Protein AF-A0A944GDK1-F1 (afdb_monomer_lite)

Structure (mmCIF, N/CA/C/O backbone):
data_AF-A0A944GDK1-F1
#
_entry.id   AF-A0A944GDK1-F1
#
loop_
_atom_site.group_PDB
_atom_site.id
_atom_site.type_symbol
_atom_site.label_atom_id
_atom_site.label_alt_id
_atom_site.label_comp_id
_atom_site.label_asym_id
_atom_site.label_entity_id
_atom_site.label_seq_id
_atom_site.pdbx_PDB_ins_code
_atom_site.Cartn_x
_atom_site.Cartn_y
_atom_site.Cartn_z
_atom_site.occupancy
_atom_site.B_iso_or_equiv
_atom_site.auth_seq_id
_atom_site.auth_comp_id
_atom_site.auth_asym_id
_atom_site.auth_atom_id
_atom_site.pdbx_PDB_model_num
ATOM 1 N N . MET A 1 1 ? -50.582 -13.700 29.062 1.00 43.47 1 MET A N 1
ATOM 2 C CA . MET A 1 1 ? -49.570 -14.211 28.112 1.00 43.47 1 MET A CA 1
ATOM 3 C C . MET A 1 1 ? -49.164 -13.047 27.219 1.00 43.47 1 MET A C 1
ATOM 5 O O . MET A 1 1 ? -50.029 -12.449 26.591 1.00 43.47 1 MET A O 1
ATOM 9 N N . LYS A 1 2 ? -47.913 -12.593 27.346 1.00 35.66 2 LYS A N 1
ATOM 10 C CA . LYS A 1 2 ? -47.409 -11.322 26.802 1.00 35.66 2 LYS A CA 1
ATOM 11 C C . LYS A 1 2 ? -47.186 -11.417 25.287 1.00 35.66 2 LYS A C 1
ATOM 13 O O . LYS A 1 2 ? -46.660 -12.407 24.799 1.00 35.66 2 LYS A O 1
ATOM 18 N N . LYS A 1 3 ? -47.607 -10.354 24.602 1.00 40.62 3 LYS A N 1
ATOM 19 C CA . LYS A 1 3 ? -47.391 -10.029 23.189 1.00 40.62 3 LYS A CA 1
ATOM 20 C C . LYS A 1 3 ? -45.893 -9.853 22.904 1.00 40.62 3 LYS A C 1
ATOM 22 O O . LYS A 1 3 ? -45.226 -9.184 23.689 1.00 40.62 3 LYS A O 1
ATOM 27 N N . LEU A 1 4 ? -45.409 -10.332 21.759 1.00 35.94 4 LEU A N 1
ATOM 28 C CA . LEU A 1 4 ? -44.228 -9.761 21.114 1.00 35.94 4 LEU A CA 1
ATOM 29 C C . LEU A 1 4 ? -44.452 -9.735 19.600 1.00 35.94 4 LEU A C 1
ATOM 31 O O . LEU A 1 4 ? -44.495 -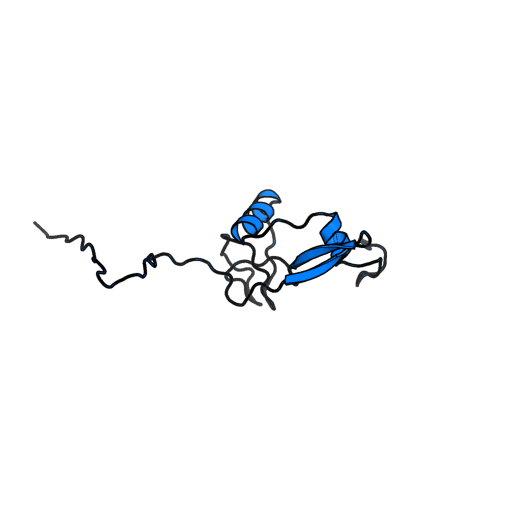10.766 18.937 1.00 35.94 4 LEU A O 1
ATOM 35 N N . LEU A 1 5 ? -44.683 -8.523 19.101 1.00 43.78 5 LEU A N 1
ATOM 36 C CA . LEU A 1 5 ? -44.748 -8.188 17.689 1.00 43.78 5 LEU A CA 1
ATOM 37 C C . LEU A 1 5 ? -43.325 -8.230 17.118 1.00 43.78 5 LEU A C 1
ATOM 39 O O . LEU A 1 5 ? -42.485 -7.446 17.553 1.00 43.78 5 LEU A O 1
ATOM 43 N N . LEU A 1 6 ? -43.063 -9.087 16.130 1.00 36.41 6 LEU A N 1
ATOM 44 C CA . LEU A 1 6 ? -41.974 -8.845 15.184 1.00 36.41 6 LEU A CA 1
ATOM 45 C C . LEU A 1 6 ? -42.549 -7.996 14.050 1.00 36.41 6 LEU A C 1
ATOM 47 O O . LEU A 1 6 ? -43.220 -8.490 13.147 1.00 36.41 6 LEU A O 1
ATOM 51 N N . SER A 1 7 ? -42.343 -6.688 14.169 1.00 39.09 7 SER A N 1
ATOM 52 C CA . SER A 1 7 ? -42.705 -5.697 13.164 1.00 39.09 7 SER A CA 1
ATOM 53 C C . SER A 1 7 ? -41.754 -5.827 11.971 1.00 39.09 7 SER A C 1
ATOM 55 O O . SER A 1 7 ? -40.609 -5.385 12.034 1.00 39.09 7 SER A O 1
ATOM 57 N N . PHE A 1 8 ? -42.217 -6.452 10.889 1.00 46.06 8 PHE A N 1
ATOM 58 C CA . PHE A 1 8 ? -41.622 -6.290 9.564 1.00 46.06 8 PHE A CA 1
ATOM 59 C C . PHE A 1 8 ? -41.966 -4.873 9.091 1.00 46.06 8 PHE A C 1
ATOM 61 O O . PHE A 1 8 ? -43.076 -4.613 8.626 1.00 46.06 8 PHE A O 1
ATOM 68 N N . ALA A 1 9 ? -41.037 -3.934 9.269 1.00 41.84 9 ALA A N 1
ATOM 69 C CA . ALA A 1 9 ? -41.152 -2.606 8.683 1.00 41.84 9 ALA A CA 1
ATOM 70 C C . ALA A 1 9 ? -40.974 -2.728 7.162 1.00 41.84 9 ALA A C 1
ATOM 72 O O . ALA A 1 9 ? -39.866 -2.788 6.635 1.00 41.84 9 ALA A O 1
ATOM 73 N N . LEU A 1 10 ? -42.108 -2.826 6.474 1.00 41.62 10 LEU A N 1
ATOM 74 C CA . LEU A 1 10 ? -42.241 -2.790 5.028 1.00 41.62 10 LEU A CA 1
ATOM 75 C C . LEU A 1 10 ? -41.996 -1.345 4.558 1.00 41.62 10 LEU A C 1
ATOM 77 O O . LEU A 1 10 ? -42.877 -0.494 4.660 1.00 41.62 10 LEU A O 1
ATOM 81 N N . CYS A 1 11 ? -40.787 -1.051 4.083 1.00 34.91 11 CYS A N 1
ATOM 82 C CA . CYS A 1 11 ? -40.462 0.243 3.486 1.00 34.91 11 CYS A CA 1
ATOM 83 C C . CYS A 1 11 ? -40.954 0.254 2.025 1.00 34.91 11 CYS A C 1
ATOM 85 O O . CYS A 1 11 ? -40.252 -0.169 1.111 1.00 34.91 11 CYS A O 1
ATOM 87 N N . LEU A 1 12 ? -42.211 0.658 1.819 1.00 50.94 12 LEU A N 1
ATOM 88 C CA . LEU A 1 12 ? -42.827 0.880 0.507 1.00 50.94 12 LEU A CA 1
ATOM 89 C C . LEU A 1 12 ? -42.671 2.355 0.102 1.00 50.94 12 LEU A C 1
ATOM 91 O O . LEU A 1 12 ? -43.538 3.166 0.413 1.00 50.94 12 LEU A O 1
ATOM 95 N N . LEU A 1 13 ? -41.595 2.695 -0.612 1.00 43.19 13 LEU A N 1
ATOM 96 C CA . LEU A 1 13 ? -41.502 3.863 -1.506 1.00 43.19 13 LEU A CA 1
ATOM 97 C C . LEU A 1 13 ? -40.459 3.570 -2.604 1.00 43.19 13 LEU A C 1
ATOM 99 O O . LEU A 1 13 ? -39.529 2.799 -2.370 1.00 43.19 13 LEU A O 1
ATOM 103 N N . PRO A 1 14 ? -40.657 4.068 -3.836 1.00 47.84 14 PRO A N 1
ATOM 104 C CA . PRO A 1 14 ? -40.153 3.406 -5.030 1.00 47.84 14 PRO A CA 1
ATOM 105 C C . PRO A 1 14 ? -38.637 3.573 -5.198 1.00 47.84 14 PRO A C 1
ATOM 107 O O . PRO A 1 14 ? -38.112 4.679 -5.187 1.00 47.84 14 PRO A O 1
ATOM 110 N N . LEU A 1 15 ? -37.984 2.436 -5.451 1.00 44.12 15 LEU A N 1
ATOM 111 C CA . LEU A 1 15 ? -36.693 2.295 -6.127 1.00 44.12 15 LEU A CA 1
ATOM 112 C C . LEU A 1 15 ? -35.423 2.782 -5.407 1.00 44.12 15 LEU A C 1
ATOM 114 O O . LEU A 1 15 ? -34.532 3.311 -6.060 1.00 44.12 15 LEU A O 1
ATOM 118 N N . VAL A 1 16 ? -35.261 2.517 -4.109 1.00 43.19 16 VAL A N 1
ATOM 119 C CA . VAL A 1 16 ? -33.905 2.416 -3.536 1.00 43.19 16 VAL A CA 1
ATOM 120 C C . VAL A 1 16 ? -33.860 1.252 -2.549 1.00 43.19 16 VAL A C 1
ATOM 122 O O . VAL A 1 16 ? -34.277 1.355 -1.399 1.00 43.19 16 VAL A O 1
ATOM 125 N N . ILE A 1 17 ? -33.385 0.105 -3.030 1.00 48.22 17 ILE A N 1
ATOM 126 C CA . ILE A 1 17 ? -32.953 -0.997 -2.174 1.00 48.22 17 ILE A CA 1
ATOM 127 C C . ILE A 1 17 ? -31.608 -0.555 -1.589 1.00 48.22 17 ILE A C 1
ATOM 129 O O . ILE A 1 17 ? -30.568 -0.852 -2.164 1.00 48.22 17 ILE A O 1
ATOM 133 N N . THR A 1 18 ? -31.608 0.184 -0.484 1.00 47.84 18 THR A N 1
ATOM 134 C CA . THR A 1 18 ? -30.401 0.291 0.343 1.00 47.84 18 THR A CA 1
ATOM 135 C C . THR A 1 18 ? -30.695 -0.425 1.644 1.00 47.84 18 THR A C 1
ATOM 137 O O . THR A 1 18 ? -31.563 -0.041 2.428 1.00 47.84 18 THR A O 1
ATOM 140 N N . SER A 1 19 ? -30.039 -1.570 1.771 1.00 51.75 19 SER A N 1
ATOM 141 C CA . SER A 1 19 ? -30.067 -2.467 2.909 1.00 51.75 19 SER A CA 1
ATOM 142 C C . SER A 1 19 ? -29.700 -1.729 4.196 1.00 51.75 19 SER A C 1
ATOM 144 O O . SER A 1 19 ? -28.922 -0.780 4.209 1.00 51.75 19 SER A O 1
ATOM 146 N N . CYS A 1 20 ? -30.236 -2.205 5.318 1.00 47.50 20 CYS A N 1
ATOM 147 C CA . CYS A 1 20 ? -29.688 -1.914 6.637 1.00 47.50 20 CYS A CA 1
ATOM 148 C C . CYS A 1 20 ? -28.355 -2.675 6.769 1.00 47.50 20 CYS A C 1
ATOM 150 O O . CYS A 1 20 ? -28.294 -3.747 7.366 1.00 47.50 20 CYS A O 1
ATOM 152 N N . GLY A 1 21 ? -27.318 -2.180 6.101 1.00 55.31 21 GLY A N 1
ATOM 153 C CA . GLY A 1 21 ? -25.946 -2.651 6.195 1.00 55.31 21 GLY A CA 1
ATOM 154 C C . GLY A 1 21 ? -25.052 -1.426 6.276 1.00 55.31 21 GLY A C 1
ATOM 155 O O . GLY A 1 21 ? -25.136 -0.547 5.427 1.00 55.31 21 GLY A O 1
ATOM 156 N N . LEU A 1 22 ? -24.238 -1.335 7.325 1.00 56.81 22 LEU A N 1
ATOM 157 C CA . LEU A 1 22 ? -23.114 -0.405 7.346 1.00 56.81 22 LEU A CA 1
ATOM 158 C C . LEU A 1 22 ? -22.119 -0.930 6.308 1.00 56.81 22 LEU A C 1
ATOM 160 O O . LEU A 1 2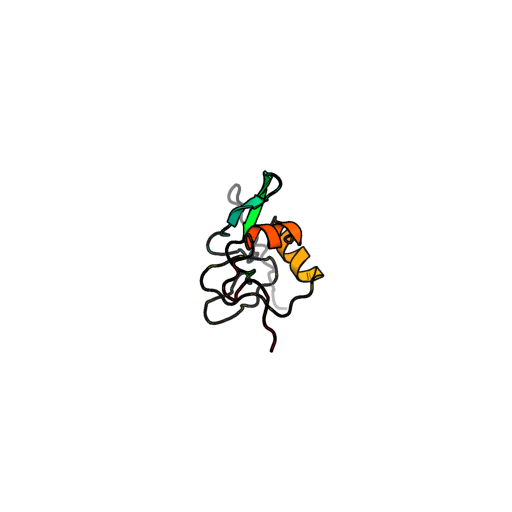2 ? -21.303 -1.791 6.628 1.00 56.81 22 LEU A O 1
ATOM 164 N N . GLU A 1 23 ? -22.256 -0.511 5.052 1.00 65.56 23 GLU A N 1
ATOM 165 C CA . GLU A 1 23 ? -21.228 -0.773 4.050 1.00 65.56 23 GLU A CA 1
ATOM 166 C C . GLU A 1 23 ? -19.962 -0.057 4.514 1.00 65.56 23 GLU A C 1
ATOM 168 O O . GLU A 1 23 ? -19.914 1.171 4.594 1.00 65.56 23 GLU A O 1
ATOM 173 N N . GLU A 1 24 ? -18.947 -0.833 4.897 1.00 71.62 24 GLU A N 1
ATOM 174 C CA . GLU A 1 24 ? -17.615 -0.284 5.091 1.00 71.62 24 GLU A CA 1
ATOM 175 C C . GLU A 1 24 ? -17.131 0.208 3.727 1.00 71.62 24 GLU A C 1
ATOM 177 O O . GLU A 1 24 ? -16.843 -0.581 2.831 1.00 71.62 24 GLU A O 1
ATOM 182 N N . VAL A 1 25 ? -17.079 1.523 3.563 1.00 80.44 25 VAL A N 1
ATOM 183 C CA . VAL A 1 25 ? -16.569 2.181 2.363 1.00 80.44 25 VAL A CA 1
ATOM 184 C C . VAL A 1 25 ? -15.244 2.857 2.686 1.00 80.44 25 VAL A C 1
ATOM 186 O O . VAL A 1 25 ? -15.007 3.288 3.815 1.00 80.44 25 VAL A O 1
ATOM 189 N N . CYS A 1 26 ? -14.370 2.982 1.690 1.00 84.06 26 CYS A N 1
ATOM 190 C CA . CYS A 1 26 ? -13.230 3.886 1.789 1.00 84.06 26 CYS A CA 1
ATOM 191 C C . CYS A 1 26 ? -13.748 5.327 1.726 1.00 84.06 26 CYS A C 1
ATOM 193 O O . CYS A 1 26 ? -13.939 5.876 0.639 1.00 84.06 26 CYS A O 1
ATOM 195 N N . GLU A 1 27 ? -14.032 5.929 2.880 1.00 69.38 27 GLU A N 1
ATOM 196 C CA . GLU A 1 27 ? -14.403 7.340 2.922 1.00 69.38 27 GLU A CA 1
ATOM 197 C C . GLU A 1 27 ? -13.205 8.203 2.521 1.00 69.38 27 GLU A C 1
ATOM 199 O O . GLU A 1 27 ? -12.119 8.070 3.084 1.00 69.38 27 GLU A O 1
ATOM 204 N N . ASN A 1 28 ? -13.435 9.146 1.602 1.00 62.53 28 ASN A N 1
ATOM 205 C CA . ASN A 1 28 ? -12.426 9.980 0.940 1.00 62.53 28 ASN A CA 1
ATOM 206 C C . ASN A 1 28 ? -11.614 9.193 -0.106 1.00 62.53 28 ASN A C 1
ATOM 208 O O . ASN A 1 28 ? -10.971 8.189 0.180 1.00 62.53 28 ASN A O 1
ATOM 212 N N . GLU A 1 29 ? -11.711 9.647 -1.356 1.00 62.12 29 GLU A N 1
ATOM 213 C CA . GLU A 1 29 ? -11.510 8.824 -2.551 1.00 62.12 29 GLU A CA 1
ATOM 214 C C . GLU A 1 29 ? -10.169 8.100 -2.642 1.00 62.12 29 GLU A C 1
ATOM 216 O O . GLU A 1 29 ? -9.111 8.632 -2.296 1.00 62.12 29 GLU A O 1
ATOM 221 N N . ALA A 1 30 ? -10.227 6.894 -3.208 1.00 67.12 30 ALA A N 1
ATOM 222 C CA . ALA A 1 30 ? -9.055 6.085 -3.430 1.00 67.12 30 ALA A CA 1
ATOM 223 C C . ALA A 1 30 ? -8.079 6.772 -4.416 1.00 67.12 30 ALA A C 1
ATOM 225 O O . ALA A 1 30 ? -8.344 6.853 -5.615 1.00 67.12 30 ALA A O 1
ATOM 226 N N . GLN A 1 31 ? -6.929 7.260 -3.940 1.00 86.38 31 GLN A N 1
ATOM 227 C CA . GLN A 1 31 ? -5.994 8.069 -4.732 1.00 86.38 31 GLN A CA 1
ATOM 228 C C . GLN A 1 31 ? -4.983 7.206 -5.494 1.00 86.38 31 GLN A C 1
ATOM 230 O O . GLN A 1 31 ? -3.949 6.825 -4.951 1.00 86.38 31 GLN A O 1
ATOM 235 N N . GLN A 1 32 ? -5.257 6.895 -6.760 1.00 93.12 32 GLN A N 1
ATOM 236 C CA . GLN A 1 32 ? -4.320 6.169 -7.626 1.00 93.12 32 GLN A CA 1
ATOM 237 C C . GLN A 1 32 ? -3.503 7.108 -8.516 1.00 93.12 32 GLN A C 1
ATOM 239 O O . GLN A 1 32 ? -3.983 8.151 -8.958 1.00 93.12 32 GLN A O 1
ATOM 244 N N . VAL A 1 33 ? -2.268 6.714 -8.821 1.00 93.81 33 VAL A N 1
ATOM 245 C CA . VAL A 1 33 ? -1.390 7.389 -9.782 1.00 93.81 33 VAL A CA 1
ATOM 246 C C . VAL A 1 33 ? -1.075 6.466 -10.953 1.00 93.81 33 VAL A C 1
ATOM 248 O O . VAL A 1 33 ? -0.985 5.248 -10.804 1.00 93.81 33 VAL A O 1
ATOM 251 N N . ARG A 1 34 ? -0.914 7.052 -12.141 1.00 95.50 34 ARG A N 1
ATOM 252 C CA . ARG A 1 34 ? -0.555 6.322 -13.360 1.00 95.50 34 ARG A CA 1
ATOM 253 C C . ARG A 1 34 ? 0.961 6.215 -13.484 1.00 95.50 34 ARG A C 1
ATOM 255 O O . ARG A 1 34 ? 1.637 7.240 -13.514 1.00 95.50 34 ARG A O 1
ATOM 262 N N . ILE A 1 35 ? 1.462 4.993 -13.635 1.00 93.69 35 ILE A N 1
ATOM 263 C CA . ILE A 1 35 ? 2.876 4.693 -13.871 1.00 93.69 35 ILE A CA 1
ATOM 264 C C . ILE A 1 35 ? 3.030 4.072 -15.257 1.00 93.69 35 ILE A C 1
ATOM 266 O O . ILE A 1 35 ? 2.214 3.246 -15.666 1.00 93.69 35 ILE A O 1
ATOM 270 N N . THR A 1 36 ? 4.092 4.459 -15.960 1.00 93.00 36 THR A N 1
ATOM 271 C CA . THR A 1 36 ? 4.539 3.807 -17.194 1.00 93.00 36 THR A CA 1
ATOM 272 C C . THR A 1 36 ? 5.867 3.117 -16.909 1.00 93.00 36 THR A C 1
ATOM 274 O O . THR A 1 36 ? 6.831 3.774 -16.518 1.00 93.00 36 THR A O 1
ATOM 277 N N . SER A 1 37 ? 5.916 1.794 -17.064 1.00 89.00 37 SER A N 1
ATOM 278 C CA . SER A 1 37 ? 7.133 1.007 -16.870 1.00 89.00 37 SER A CA 1
ATOM 279 C C . SER A 1 37 ? 8.187 1.335 -17.933 1.00 89.00 37 SER A C 1
ATOM 281 O O . SER A 1 37 ? 7.887 1.880 -18.996 1.00 89.00 37 SER A O 1
ATOM 283 N N . SER A 1 38 ? 9.431 0.915 -17.693 1.00 85.62 38 SER A N 1
ATOM 284 C CA . SER A 1 38 ? 10.519 1.009 -18.679 1.00 85.62 38 SER A CA 1
ATOM 285 C C . SER A 1 38 ? 10.246 0.234 -19.974 1.00 85.62 38 SER A C 1
ATOM 287 O O . SER A 1 38 ? 10.830 0.544 -21.008 1.00 85.62 38 SER A O 1
ATOM 289 N N . THR A 1 39 ? 9.347 -0.753 -19.932 1.00 87.44 39 THR A N 1
ATOM 290 C CA . THR A 1 39 ? 8.890 -1.526 -21.096 1.00 87.44 39 THR A CA 1
ATOM 291 C C . THR A 1 39 ? 7.717 -0.875 -21.837 1.00 87.44 39 THR A C 1
ATOM 293 O O . THR A 1 39 ? 7.276 -1.407 -22.851 1.00 87.44 39 THR A O 1
ATOM 296 N N . GLY A 1 40 ? 7.205 0.264 -21.353 1.00 88.88 40 GLY A N 1
ATOM 297 C CA . GLY A 1 40 ? 6.096 1.005 -21.959 1.00 88.88 40 GLY A CA 1
ATOM 298 C C . GLY A 1 40 ? 4.699 0.579 -21.494 1.00 88.88 40 GLY A C 1
ATOM 299 O O . GLY A 1 40 ? 3.717 1.184 -21.918 1.00 88.88 40 GLY A O 1
ATOM 300 N N . SER A 1 41 ? 4.583 -0.419 -20.614 1.00 92.31 41 SER A N 1
ATOM 301 C CA . SER A 1 41 ? 3.301 -0.818 -20.023 1.00 92.31 41 SER A CA 1
ATOM 302 C C . SER A 1 41 ? 2.802 0.249 -19.049 1.00 92.31 41 SER A C 1
ATOM 304 O O . SER A 1 41 ? 3.581 0.779 -18.260 1.00 92.31 41 SER A O 1
ATOM 306 N N . THR A 1 42 ? 1.498 0.530 -19.043 1.00 96.19 42 THR A N 1
ATOM 307 C CA . THR A 1 42 ? 0.889 1.504 -18.125 1.00 96.19 42 THR A CA 1
ATOM 308 C C . THR A 1 42 ? -0.062 0.825 -17.148 1.00 96.19 42 THR A C 1
ATOM 310 O O . THR A 1 42 ? -0.878 -0.002 -17.549 1.00 96.19 42 THR A O 1
ATOM 313 N N . PHE A 1 43 ? 0.006 1.212 -15.876 1.00 95.12 43 PHE A N 1
ATOM 314 C CA . PHE A 1 43 ? -0.877 0.723 -14.816 1.00 95.12 43 PHE A CA 1
ATOM 315 C C . PHE A 1 43 ? -1.202 1.835 -13.809 1.00 95.12 43 PHE A C 1
ATOM 317 O O . PHE A 1 43 ? -0.555 2.886 -13.783 1.00 95.12 43 PHE A O 1
ATOM 324 N N . LEU A 1 44 ? -2.244 1.612 -13.007 1.00 95.81 44 LEU A N 1
ATOM 325 C CA . LEU A 1 44 ? -2.573 2.443 -11.852 1.00 95.81 44 LEU A CA 1
ATOM 326 C C . LEU A 1 44 ? -2.030 1.765 -10.596 1.00 95.81 44 LEU A C 1
ATOM 328 O O . LEU A 1 44 ? -2.202 0.559 -10.426 1.00 95.81 44 LEU A O 1
ATOM 332 N N . ILE A 1 45 ? -1.394 2.540 -9.727 1.00 95.56 45 ILE A N 1
ATOM 333 C CA . ILE A 1 45 ? -0.953 2.090 -8.409 1.00 95.56 45 ILE A CA 1
ATOM 334 C C . ILE A 1 45 ? -1.473 3.055 -7.351 1.00 95.56 45 ILE A C 1
ATOM 336 O O . ILE A 1 45 ? -1.632 4.250 -7.609 1.00 95.56 45 ILE A O 1
ATOM 340 N N . ASP A 1 46 ? -1.774 2.534 -6.169 1.00 95.44 46 ASP A N 1
ATOM 341 C CA . ASP A 1 46 ? -2.198 3.357 -5.046 1.00 95.44 46 ASP A CA 1
ATOM 342 C C . ASP A 1 46 ? -1.079 4.339 -4.658 1.00 95.44 46 ASP A C 1
ATOM 344 O O . ASP A 1 46 ? 0.093 3.971 -4.582 1.00 95.44 46 ASP A O 1
ATOM 348 N N . LYS A 1 47 ? -1.439 5.612 -4.460 1.00 93.88 47 LYS A N 1
ATOM 349 C CA . LYS A 1 47 ? -0.498 6.684 -4.100 1.00 93.88 47 LYS A CA 1
ATOM 350 C C . LYS A 1 47 ? 0.024 6.544 -2.672 1.00 93.88 47 LYS A C 1
ATOM 352 O O . LYS A 1 47 ? 1.144 6.959 -2.393 1.00 93.88 47 LYS A O 1
ATOM 357 N N . PHE A 1 48 ? -0.815 6.021 -1.788 1.00 94.38 48 PHE A N 1
ATOM 358 C CA . PHE A 1 48 ? -0.511 5.782 -0.384 1.00 94.38 48 PHE A CA 1
ATOM 359 C C . PHE A 1 48 ? -0.563 4.288 -0.097 1.00 94.38 48 PHE A C 1
ATOM 361 O O . PHE A 1 48 ? -1.197 3.527 -0.834 1.00 94.38 48 PHE A O 1
ATOM 368 N N . GLU A 1 49 ? 0.091 3.878 0.984 1.00 94.88 49 GLU A N 1
ATOM 369 C CA . GLU A 1 49 ? 0.009 2.520 1.496 1.00 94.88 49 GLU A CA 1
ATOM 370 C C . GLU A 1 49 ? -1.439 2.119 1.798 1.00 94.88 49 GLU A C 1
ATOM 372 O O . GLU A 1 49 ? -2.299 2.955 2.089 1.00 94.88 49 GLU A O 1
ATOM 377 N N . ALA A 1 50 ? -1.692 0.809 1.746 1.00 95.62 50 ALA A N 1
ATOM 378 C CA . ALA A 1 50 ? -3.000 0.272 2.065 1.00 95.62 50 ALA A CA 1
ATOM 379 C C . ALA A 1 50 ? -3.407 0.668 3.492 1.00 95.62 50 ALA A C 1
ATOM 381 O O . ALA A 1 50 ? -2.629 0.491 4.430 1.00 95.62 50 ALA A O 1
ATOM 382 N N . SER A 1 51 ? -4.626 1.165 3.670 1.00 95.25 51 SER A N 1
ATOM 383 C CA . SER A 1 51 ? -5.203 1.516 4.964 1.00 95.25 51 SER A CA 1
ATOM 384 C C . SER A 1 51 ? -6.549 0.824 5.169 1.00 95.25 51 SER A C 1
ATOM 386 O O . SER A 1 51 ? -7.213 0.409 4.215 1.00 95.25 51 SER A O 1
ATOM 388 N N . ARG A 1 52 ? -6.940 0.660 6.436 1.00 94.44 52 ARG A N 1
ATOM 389 C CA . ARG A 1 52 ? -8.274 0.168 6.801 1.00 94.44 52 ARG A CA 1
ATOM 390 C C . ARG A 1 52 ? -9.326 1.238 6.508 1.00 94.44 52 ARG A C 1
ATOM 392 O O . ARG A 1 52 ? -9.023 2.428 6.568 1.00 94.44 52 ARG A O 1
ATOM 399 N N . THR A 1 53 ? -10.567 0.818 6.269 1.00 92.88 53 THR A N 1
ATOM 400 C CA . THR A 1 53 ? -11.703 1.697 5.908 1.00 92.88 53 THR A CA 1
ATOM 401 C C . THR A 1 53 ? -11.967 2.818 6.914 1.00 92.88 53 THR A C 1
ATOM 403 O O . THR A 1 53 ? -12.427 3.888 6.533 1.00 92.88 53 THR A O 1
ATOM 406 N N . ASN A 1 54 ? -11.606 2.617 8.185 1.00 91.69 54 ASN A N 1
ATOM 407 C CA . ASN A 1 54 ? -11.723 3.605 9.260 1.00 91.69 54 ASN A CA 1
ATOM 408 C C . ASN A 1 54 ? -10.370 4.018 9.878 1.00 91.69 54 ASN A C 1
ATOM 410 O O . ASN A 1 54 ? -10.319 4.424 11.043 1.00 91.69 54 ASN A O 1
ATOM 414 N N . ALA A 1 55 ? -9.265 3.871 9.142 1.00 93.81 55 ALA A N 1
ATOM 415 C CA . ALA A 1 55 ? -7.956 4.336 9.593 1.00 93.81 55 ALA A CA 1
ATOM 416 C C . ALA A 1 55 ? -7.912 5.872 9.676 1.00 93.81 55 ALA A C 1
ATOM 418 O O . ALA A 1 55 ? -8.517 6.579 8.873 1.00 93.81 55 ALA A O 1
ATOM 419 N N . THR A 1 56 ? -7.155 6.400 10.637 1.00 93.25 56 THR A N 1
ATOM 420 C CA . THR A 1 56 ? -6.912 7.840 10.808 1.00 93.25 56 THR A CA 1
ATOM 421 C C . THR A 1 56 ? -5.429 8.093 11.062 1.00 93.25 56 THR A C 1
ATOM 423 O O . THR A 1 56 ? -4.631 7.158 11.132 1.00 93.25 56 THR A O 1
ATOM 426 N N . ALA A 1 57 ? -5.033 9.353 11.249 1.00 95.25 57 ALA A N 1
ATOM 427 C CA . ALA A 1 57 ? -3.670 9.703 11.647 1.00 95.25 57 ALA A CA 1
ATOM 428 C C . ALA A 1 57 ? -3.275 9.167 13.042 1.00 95.25 57 ALA A C 1
ATOM 430 O O . ALA A 1 57 ? -2.094 9.163 13.381 1.00 95.25 57 ALA A O 1
ATOM 431 N N . GLN A 1 58 ? -4.239 8.743 13.867 1.00 96.81 58 GLN A N 1
ATOM 432 C CA . GLN A 1 58 ? -4.014 8.305 15.250 1.00 96.81 58 GLN A CA 1
ATOM 433 C C . GLN A 1 58 ? -4.242 6.805 15.456 1.00 96.81 58 GLN A C 1
ATOM 435 O O . GLN A 1 58 ? -3.767 6.251 16.445 1.00 96.81 58 GLN A O 1
ATOM 440 N N . THR A 1 59 ? -4.971 6.139 14.557 1.00 95.81 59 THR A N 1
ATOM 441 C CA . THR A 1 59 ? -5.260 4.705 14.658 1.00 95.81 59 THR A CA 1
ATOM 442 C C . THR A 1 59 ? -5.193 4.025 13.296 1.00 95.81 59 THR A C 1
ATOM 444 O O . THR A 1 59 ? -5.649 4.573 12.297 1.00 95.81 59 THR A O 1
ATOM 447 N N . ALA A 1 60 ? -4.671 2.795 13.264 1.00 94.88 60 ALA A N 1
ATOM 448 C CA . ALA A 1 60 ? -4.677 1.949 12.068 1.00 94.88 60 ALA A CA 1
ATOM 449 C C . ALA A 1 60 ? -6.088 1.491 11.666 1.00 94.88 60 ALA A C 1
ATOM 451 O O . ALA A 1 60 ? -6.251 0.913 10.598 1.00 94.88 60 ALA A O 1
ATOM 452 N N . GLY A 1 61 ? -7.099 1.728 12.509 1.00 93.31 61 GLY A N 1
ATOM 453 C CA . GLY A 1 61 ? -8.473 1.302 12.270 1.00 93.31 61 GLY A CA 1
ATOM 454 C C . GLY A 1 61 ? -8.711 -0.181 12.571 1.00 93.31 61 GLY A C 1
ATOM 455 O O . GLY A 1 61 ? -7.821 -0.931 12.981 1.00 93.31 61 GLY A O 1
ATOM 456 N N . THR A 1 62 ? -9.947 -0.619 12.366 1.00 93.25 62 THR A N 1
ATOM 457 C CA . THR A 1 62 ? -10.432 -1.990 12.599 1.00 93.25 62 THR A CA 1
ATOM 458 C C . THR A 1 62 ? -11.173 -2.583 11.410 1.00 93.25 62 THR A C 1
ATOM 460 O O . THR A 1 62 ? -11.400 -3.787 11.421 1.00 93.25 62 THR A O 1
ATOM 463 N N . GLY A 1 63 ? -11.552 -1.773 10.420 1.00 90.88 63 GLY A N 1
ATOM 464 C CA . GLY A 1 63 ? -12.241 -2.261 9.230 1.00 90.88 63 GLY A CA 1
ATOM 465 C C . GLY A 1 63 ? -11.317 -3.110 8.365 1.00 90.88 63 GLY A C 1
ATOM 466 O O . GLY A 1 63 ? -10.169 -2.742 8.127 1.00 90.88 63 GLY A O 1
ATOM 467 N N . VAL A 1 64 ? -11.787 -4.280 7.948 1.00 89.88 64 VAL A N 1
ATOM 468 C CA . VAL A 1 64 ? -10.971 -5.283 7.233 1.00 89.88 64 VAL A CA 1
ATOM 469 C C . VAL A 1 64 ? -11.598 -5.727 5.916 1.00 89.88 64 VAL A C 1
ATOM 471 O O . VAL A 1 64 ? -11.114 -6.663 5.292 1.00 89.88 64 VAL A O 1
ATOM 474 N N . THR A 1 65 ? -12.682 -5.075 5.503 1.00 90.38 65 THR A N 1
ATOM 475 C CA . THR A 1 65 ? -13.460 -5.469 4.323 1.00 90.38 65 THR A CA 1
ATOM 476 C C . THR A 1 65 ? -12.743 -5.211 3.004 1.00 90.38 65 THR A C 1
ATOM 478 O O . THR A 1 65 ? -12.930 -5.978 2.073 1.00 90.38 65 THR A O 1
ATOM 481 N N . MET A 1 66 ? -11.929 -4.157 2.901 1.00 93.50 66 MET A N 1
ATOM 482 C CA . MET A 1 66 ? -11.216 -3.807 1.671 1.00 93.50 66 MET A CA 1
ATOM 483 C C . MET A 1 66 ? -9.964 -2.970 1.949 1.00 93.50 66 MET A C 1
ATOM 485 O O . MET A 1 66 ? -9.833 -2.348 3.005 1.00 93.50 66 MET A O 1
ATOM 489 N N . ALA A 1 67 ? -9.048 -2.934 0.981 1.00 94.94 67 ALA A N 1
ATOM 490 C CA . ALA A 1 67 ? -7.847 -2.107 1.032 1.00 94.94 67 ALA A CA 1
ATOM 491 C C . ALA A 1 67 ? -8.115 -0.695 0.482 1.00 94.94 67 ALA A C 1
ATOM 493 O O . ALA A 1 67 ? -8.267 -0.495 -0.729 1.00 94.94 67 ALA A O 1
ATOM 494 N N . CYS A 1 68 ? -8.110 0.297 1.372 1.00 94.44 68 CYS A N 1
ATOM 495 C CA . CYS A 1 68 ? -8.135 1.710 1.004 1.00 94.44 68 CYS A CA 1
ATOM 496 C C . CYS A 1 68 ? -6.712 2.246 0.797 1.00 94.44 68 CYS A C 1
ATOM 498 O O . CYS A 1 68 ? -5.746 1.565 1.109 1.00 94.44 68 CYS A O 1
ATOM 500 N N . ASN A 1 69 ? -6.561 3.467 0.289 1.00 94.62 69 ASN A N 1
ATOM 501 C CA . ASN A 1 69 ? -5.274 4.171 0.198 1.00 94.62 69 ASN A CA 1
ATOM 502 C C . ASN A 1 69 ? -5.444 5.613 0.703 1.00 94.62 69 ASN A C 1
ATOM 504 O O . ASN A 1 69 ? -5.255 6.594 -0.017 1.00 94.62 69 ASN A O 1
ATOM 508 N N . LEU A 1 70 ? -5.899 5.736 1.948 1.00 93.12 70 LEU A N 1
ATOM 509 C CA . LEU A 1 70 ? -6.307 7.015 2.521 1.00 93.12 70 LEU A CA 1
ATOM 510 C C . LEU A 1 70 ? -5.096 7.879 2.892 1.00 93.12 70 LEU A C 1
ATOM 512 O O . LEU A 1 70 ? -4.177 7.438 3.587 1.00 93.12 70 LEU A O 1
ATOM 516 N N . GLN A 1 71 ? -5.134 9.151 2.496 1.00 93.19 71 GLN A N 1
ATOM 517 C CA . GLN A 1 71 ? -4.132 10.135 2.898 1.00 93.19 71 GLN A CA 1
ATOM 518 C C . GLN A 1 71 ? -4.176 10.390 4.413 1.00 93.19 71 GLN A C 1
ATOM 520 O O . GLN A 1 71 ? -5.251 10.447 5.002 1.00 93.19 71 G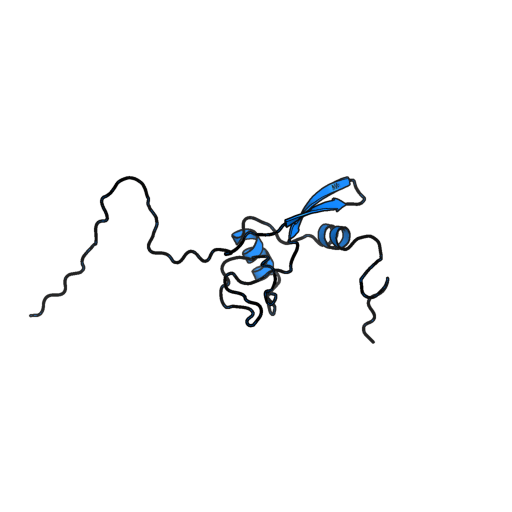LN A O 1
ATOM 525 N N . ASN A 1 72 ? -3.016 10.649 5.028 1.00 92.69 72 ASN A N 1
ATOM 526 C CA . ASN A 1 72 ? -2.891 10.995 6.452 1.00 92.69 72 ASN A CA 1
ATOM 527 C C . ASN A 1 72 ? -3.475 9.925 7.391 1.00 92.69 72 ASN A C 1
ATOM 529 O O . ASN A 1 72 ? -4.060 10.254 8.422 1.00 92.69 72 ASN A O 1
ATOM 533 N N . THR A 1 73 ? -3.319 8.649 7.040 1.00 94.00 73 THR A N 1
ATOM 534 C CA . THR A 1 73 ? -3.749 7.525 7.877 1.00 94.00 73 THR A CA 1
ATOM 535 C C . THR A 1 73 ? -2.583 6.619 8.241 1.00 94.00 73 THR A C 1
ATOM 537 O O . THR A 1 73 ? -1.555 6.613 7.565 1.00 94.00 73 THR A O 1
ATOM 540 N N . ILE A 1 74 ? -2.723 5.870 9.335 1.00 96.06 74 ILE A N 1
ATOM 541 C CA . ILE A 1 74 ? -1.766 4.821 9.686 1.00 96.06 74 ILE A CA 1
ATOM 542 C C . ILE A 1 74 ? -1.958 3.632 8.722 1.00 96.06 74 ILE A C 1
ATOM 544 O O . ILE A 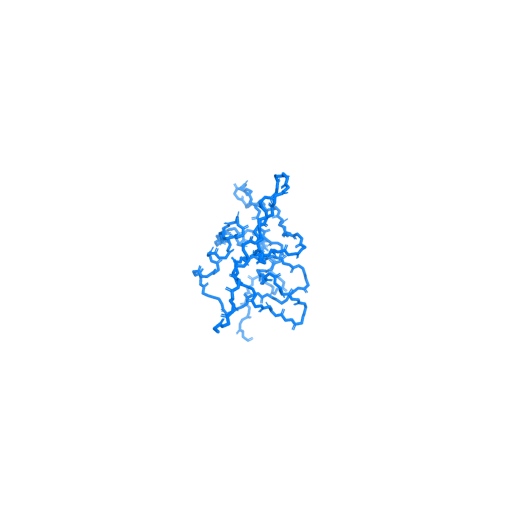1 74 ? -3.078 3.116 8.634 1.00 96.06 74 ILE A O 1
ATOM 548 N N . PRO A 1 75 ? -0.894 3.161 8.038 1.00 96.00 75 PRO A N 1
ATOM 549 C CA . PRO A 1 75 ? -0.977 2.013 7.138 1.00 96.00 75 PRO A CA 1
ATOM 550 C C . PRO A 1 75 ? -1.435 0.726 7.831 1.00 96.00 75 PRO A C 1
ATOM 552 O O . PRO A 1 75 ? -1.149 0.474 9.006 1.00 96.00 75 PRO A O 1
ATOM 555 N N . TRP A 1 76 ? -2.101 -0.141 7.073 1.00 96.31 76 TRP A N 1
ATOM 556 C CA . TRP A 1 76 ? -2.546 -1.447 7.534 1.00 96.31 76 TRP A CA 1
ATOM 557 C C . TRP A 1 76 ? -1.368 -2.434 7.583 1.00 96.31 76 TRP A C 1
ATOM 559 O O . TRP A 1 76 ? -0.968 -3.023 6.582 1.00 96.31 76 TRP A O 1
ATOM 569 N N . GLY A 1 77 ? -0.818 -2.627 8.784 1.00 95.12 77 GLY A N 1
ATOM 570 C CA . GLY A 1 77 ? 0.213 -3.629 9.075 1.00 95.12 77 GLY A CA 1
ATOM 571 C C . GLY A 1 77 ? -0.324 -4.960 9.622 1.00 95.12 77 GLY A C 1
ATOM 572 O O . GLY A 1 77 ? -1.518 -5.115 9.875 1.00 95.12 77 GLY A O 1
ATOM 573 N N . ASN A 1 78 ? 0.591 -5.909 9.863 1.00 94.00 78 ASN A N 1
ATOM 574 C CA . ASN A 1 78 ? 0.307 -7.250 10.405 1.00 94.00 78 ASN A CA 1
ATOM 575 C C . ASN A 1 78 ? -0.770 -8.014 9.608 1.00 94.00 78 ASN A C 1
ATOM 577 O O . ASN A 1 78 ? -1.782 -8.455 10.149 1.00 94.00 78 ASN A O 1
ATOM 581 N N . VAL A 1 79 ? -0.544 -8.121 8.300 1.00 95.12 79 VAL A N 1
ATOM 582 C CA . VAL A 1 79 ? -1.447 -8.730 7.320 1.00 95.12 79 VAL A CA 1
ATOM 583 C C . VAL A 1 79 ? -0.728 -9.863 6.607 1.00 95.12 79 VAL A C 1
ATOM 585 O O . VAL A 1 79 ? 0.454 -9.740 6.274 1.00 95.12 79 VAL A O 1
ATOM 588 N N . THR A 1 80 ? -1.428 -10.972 6.375 1.00 96.75 80 THR A N 1
ATOM 589 C CA . THR A 1 80 ? -0.889 -12.046 5.539 1.00 96.75 80 THR A CA 1
ATOM 590 C C . THR A 1 80 ? -0.950 -11.651 4.064 1.00 96.75 80 THR A C 1
ATOM 592 O O . THR A 1 80 ? -1.734 -10.795 3.661 1.00 96.75 80 THR A O 1
ATOM 595 N N . TYR A 1 81 ? -0.142 -12.296 3.222 1.00 96.44 81 TYR A N 1
ATOM 596 C CA . TYR A 1 81 ? -0.207 -12.074 1.774 1.00 96.44 81 TYR A CA 1
ATOM 597 C C . TYR A 1 81 ? -1.614 -12.337 1.204 1.00 96.44 81 TYR A C 1
ATOM 599 O O . TYR A 1 81 ? -2.089 -11.599 0.342 1.00 96.44 81 TYR A O 1
ATOM 607 N N . GLU A 1 82 ? -2.284 -13.373 1.710 1.00 97.81 82 GLU A N 1
ATOM 608 C CA . GLU A 1 82 ? -3.628 -13.769 1.289 1.00 97.81 82 GLU A CA 1
ATOM 609 C C . GLU A 1 82 ? -4.668 -12.707 1.656 1.00 97.81 82 GLU A C 1
ATOM 611 O O . GLU A 1 82 ? -5.466 -12.318 0.803 1.00 97.81 82 GLU A O 1
ATOM 616 N N . ASP A 1 83 ? -4.603 -12.177 2.881 1.00 96.69 83 ASP A N 1
ATOM 617 C CA . ASP A 1 83 ? -5.488 -11.099 3.329 1.00 96.69 83 ASP A CA 1
ATOM 618 C C . ASP A 1 83 ? -5.259 -9.824 2.511 1.00 96.69 83 ASP A C 1
ATOM 620 O O . ASP A 1 83 ? -6.220 -9.205 2.064 1.00 96.69 83 ASP A O 1
ATOM 624 N N . ALA A 1 84 ? -3.997 -9.459 2.239 1.00 97.19 84 ALA A N 1
ATOM 625 C CA . ALA A 1 84 ? -3.673 -8.304 1.398 1.00 97.19 84 ALA A CA 1
ATOM 626 C C . ALA A 1 84 ? -4.254 -8.454 -0.011 1.00 97.19 84 ALA A C 1
ATOM 628 O O . ALA A 1 84 ? -4.845 -7.521 -0.557 1.00 97.19 84 ALA A O 1
ATOM 629 N N . ARG A 1 85 ? -4.095 -9.640 -0.611 1.00 97.88 85 ARG A N 1
ATOM 630 C CA . ARG A 1 85 ? -4.619 -9.911 -1.948 1.00 97.88 85 ARG A CA 1
ATOM 631 C C . ARG A 1 85 ? -6.139 -9.813 -1.971 1.00 97.88 85 ARG A C 1
ATOM 633 O O . ARG A 1 85 ? -6.668 -9.155 -2.863 1.00 97.88 85 ARG A O 1
ATOM 640 N N . ASN A 1 86 ? -6.817 -10.444 -1.016 1.00 97.38 86 ASN A N 1
ATOM 641 C CA . ASN A 1 86 ? -8.276 -10.437 -0.947 1.00 97.38 86 ASN A CA 1
ATOM 642 C C . ASN A 1 86 ? -8.809 -9.022 -0.679 1.00 97.38 86 ASN A C 1
ATOM 644 O O . ASN A 1 86 ? -9.659 -8.562 -1.429 1.00 97.38 86 ASN A O 1
ATOM 648 N N . ALA A 1 87 ? -8.212 -8.268 0.247 1.00 95.88 87 ALA A N 1
ATOM 649 C CA . ALA A 1 87 ? -8.607 -6.886 0.517 1.00 95.88 87 ALA A CA 1
ATOM 650 C C . ALA A 1 87 ? -8.461 -5.970 -0.716 1.00 95.88 87 ALA A C 1
ATOM 652 O O . ALA A 1 87 ? -9.293 -5.089 -0.939 1.00 95.88 87 ALA A O 1
ATOM 653 N N . CYS A 1 88 ? -7.432 -6.167 -1.551 1.00 96.38 88 CYS A N 1
ATOM 654 C CA . CYS A 1 88 ? -7.326 -5.451 -2.825 1.00 96.38 88 CYS A CA 1
ATOM 655 C C . CYS A 1 88 ? -8.405 -5.874 -3.834 1.00 96.38 88 CYS A C 1
ATOM 657 O O . CYS A 1 88 ? -8.888 -5.020 -4.574 1.00 96.38 88 CYS A O 1
ATOM 659 N N . LEU A 1 89 ? -8.769 -7.160 -3.886 1.00 96.75 89 LEU A N 1
ATOM 660 C CA . LEU A 1 89 ? -9.850 -7.656 -4.750 1.00 96.75 89 LEU A CA 1
ATOM 661 C C . LEU A 1 89 ? -11.208 -7.093 -4.316 1.00 96.75 89 LEU A C 1
ATOM 663 O O . LEU A 1 89 ? -11.962 -6.620 -5.163 1.00 96.75 89 LEU A O 1
ATOM 667 N N . ASP A 1 90 ? -11.470 -7.063 -3.010 1.00 94.50 90 ASP A N 1
ATOM 668 C CA . ASP A 1 90 ? -12.692 -6.504 -2.425 1.00 94.50 90 ASP A CA 1
ATOM 669 C C . ASP A 1 90 ? -12.787 -4.982 -2.643 1.00 94.50 90 ASP A C 1
ATOM 671 O O . ASP A 1 90 ? -13.879 -4.435 -2.774 1.00 94.50 90 ASP A O 1
ATOM 675 N N . ALA A 1 91 ? -11.646 -4.299 -2.804 1.00 92.75 91 ALA A N 1
ATOM 676 C CA . ALA A 1 91 ? -11.573 -2.900 -3.238 1.00 92.75 91 ALA A CA 1
ATOM 677 C C . ALA A 1 91 ? -11.769 -2.700 -4.760 1.00 92.75 91 ALA A C 1
ATOM 679 O O . ALA A 1 91 ? -11.591 -1.587 -5.262 1.00 92.75 91 ALA A O 1
ATOM 680 N N . GLY A 1 92 ? -12.057 -3.760 -5.525 1.00 92.56 92 GLY A N 1
ATOM 681 C CA . GLY A 1 92 ? -12.177 -3.715 -6.989 1.00 92.56 92 GLY A CA 1
ATOM 682 C C . GLY A 1 92 ? -10.841 -3.567 -7.730 1.00 92.56 92 GLY A C 1
ATOM 683 O O . GLY A 1 92 ? -10.816 -3.175 -8.898 1.00 92.56 92 GLY A O 1
ATOM 684 N N . LYS A 1 93 ? -9.721 -3.854 -7.059 1.00 94.06 93 LYS A N 1
ATOM 685 C CA . LYS A 1 93 ? -8.352 -3.771 -7.586 1.00 94.06 93 LYS A CA 1
ATOM 686 C C . LYS A 1 93 ? -7.720 -5.169 -7.607 1.00 94.06 93 LYS A C 1
ATOM 688 O O . LYS A 1 93 ? -8.391 -6.193 -7.552 1.00 94.06 93 LYS A O 1
ATOM 693 N N . ARG A 1 94 ? -6.391 -5.218 -7.680 1.00 96.88 94 ARG A N 1
ATOM 694 C CA . ARG A 1 94 ? -5.584 -6.404 -7.378 1.00 96.88 94 ARG A CA 1
ATOM 695 C C . ARG A 1 94 ? -4.327 -5.988 -6.631 1.00 96.88 94 ARG A C 1
ATOM 697 O O . ARG A 1 94 ? -3.907 -4.837 -6.736 1.00 96.88 94 ARG A O 1
ATOM 704 N N . LEU A 1 95 ? -3.708 -6.934 -5.932 1.00 97.38 95 LEU A N 1
ATOM 705 C CA . LEU A 1 95 ? -2.404 -6.702 -5.323 1.00 97.38 95 LEU A CA 1
ATOM 706 C C . LEU A 1 95 ? -1.372 -6.350 -6.408 1.00 97.38 95 LEU A C 1
ATOM 708 O O . LEU A 1 95 ? -1.357 -6.953 -7.491 1.00 97.38 95 LEU A O 1
ATOM 712 N N . CYS A 1 96 ? -0.525 -5.364 -6.118 1.00 95.75 96 CYS A N 1
ATOM 713 C CA . CYS A 1 96 ? 0.554 -4.944 -7.005 1.00 95.75 96 CYS A CA 1
ATOM 714 C C . CYS A 1 96 ? 1.483 -6.127 -7.294 1.00 95.75 96 CYS A C 1
ATOM 716 O O . CYS A 1 96 ? 1.854 -6.878 -6.387 1.00 95.75 96 CYS A O 1
ATOM 718 N N . THR A 1 97 ? 1.895 -6.289 -8.548 1.00 94.81 97 THR A N 1
ATOM 719 C CA . THR A 1 97 ? 2.972 -7.231 -8.866 1.00 94.81 97 THR A CA 1
ATOM 720 C C . THR A 1 97 ? 4.315 -6.656 -8.421 1.00 94.81 97 THR A C 1
ATOM 722 O O . THR A 1 97 ? 4.468 -5.443 -8.259 1.00 94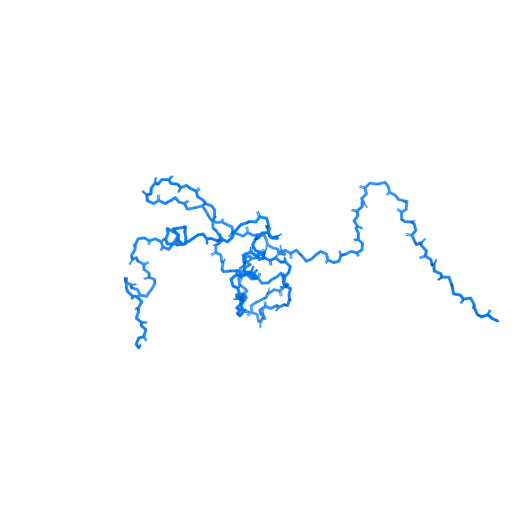.81 97 THR A O 1
ATOM 725 N N . LYS A 1 98 ? 5.321 -7.522 -8.261 1.00 90.88 98 LYS A N 1
ATOM 726 C CA . LYS A 1 98 ? 6.692 -7.084 -7.968 1.00 90.88 98 LYS A CA 1
ATOM 727 C C . LYS A 1 98 ? 7.201 -6.090 -9.016 1.00 90.88 98 LYS A C 1
ATOM 729 O O . LYS A 1 98 ? 7.788 -5.080 -8.648 1.00 90.88 98 LYS A O 1
ATOM 734 N N . ASP A 1 99 ? 6.959 -6.358 -10.296 1.00 90.38 99 ASP A N 1
ATOM 735 C CA . ASP A 1 99 ? 7.470 -5.525 -11.388 1.00 90.38 99 ASP A CA 1
ATOM 736 C C . ASP A 1 99 ? 6.794 -4.151 -11.428 1.00 90.38 99 ASP A C 1
ATOM 738 O O . ASP A 1 99 ? 7.463 -3.143 -11.647 1.00 90.38 99 ASP A O 1
ATOM 742 N N . GLU A 1 100 ? 5.492 -4.082 -11.143 1.00 93.44 100 GLU A N 1
ATOM 743 C CA . GLU A 1 100 ? 4.776 -2.808 -11.005 1.00 93.44 100 GLU A CA 1
ATOM 744 C C . GLU A 1 100 ? 5.262 -2.002 -9.809 1.00 93.44 100 GLU A C 1
ATOM 746 O O . GLU A 1 100 ? 5.463 -0.795 -9.924 1.00 93.44 100 GLU A O 1
ATOM 751 N N . TRP A 1 101 ? 5.486 -2.667 -8.674 1.00 90.19 101 TRP A N 1
ATOM 752 C CA . TRP A 1 101 ? 5.997 -2.013 -7.476 1.00 90.19 101 TRP A CA 1
ATOM 753 C C . TRP A 1 101 ? 7.401 -1.442 -7.722 1.00 90.19 101 TRP A C 1
ATOM 755 O O . TRP A 1 101 ? 7.648 -0.266 -7.464 1.00 90.19 101 TRP A O 1
ATOM 765 N N . MET A 1 102 ? 8.291 -2.228 -8.338 1.00 86.50 102 MET A N 1
ATOM 766 C CA . MET A 1 102 ? 9.632 -1.775 -8.727 1.00 86.50 102 MET A CA 1
ATOM 767 C C . MET A 1 102 ? 9.593 -0.632 -9.749 1.00 86.50 102 MET A C 1
ATOM 769 O O . MET A 1 102 ? 10.366 0.317 -9.635 1.00 86.50 102 MET A O 1
ATOM 773 N N . ALA A 1 103 ? 8.694 -0.693 -10.735 1.00 88.88 103 ALA A N 1
ATOM 774 C CA . ALA A 1 103 ? 8.530 0.379 -11.712 1.00 88.88 103 ALA A CA 1
ATOM 775 C C . ALA A 1 103 ? 8.006 1.674 -11.067 1.00 88.88 103 ALA A C 1
ATOM 777 O O . ALA A 1 103 ? 8.445 2.758 -11.449 1.00 88.88 103 ALA A O 1
ATOM 778 N N . ALA A 1 104 ? 7.113 1.573 -10.078 1.00 89.25 104 ALA A N 1
ATOM 779 C CA . ALA A 1 104 ? 6.566 2.719 -9.355 1.00 89.25 104 ALA A CA 1
ATOM 780 C C . ALA A 1 104 ? 7.591 3.404 -8.434 1.00 89.25 104 ALA A C 1
ATOM 782 O O . ALA A 1 104 ? 7.548 4.624 -8.290 1.00 89.25 104 ALA A O 1
ATOM 783 N N . CYS A 1 105 ? 8.540 2.659 -7.856 1.00 83.94 105 CYS A N 1
ATOM 784 C CA . CYS A 1 105 ? 9.625 3.244 -7.059 1.00 83.94 105 CYS A CA 1
ATOM 785 C C . CYS A 1 105 ? 10.615 4.088 -7.884 1.00 83.94 105 CYS A C 1
ATOM 787 O O . CYS A 1 105 ? 11.325 4.916 -7.315 1.00 83.94 105 CYS A O 1
ATOM 789 N N . GLY A 1 106 ? 10.662 3.903 -9.207 1.00 74.19 106 GLY A N 1
ATOM 790 C CA . GLY A 1 106 ? 11.572 4.616 -10.103 1.00 74.19 106 GLY A CA 1
ATOM 791 C C . GLY A 1 106 ? 12.975 4.001 -10.202 1.00 74.19 106 GLY A C 1
ATOM 792 O O . GLY A 1 106 ? 13.335 3.041 -9.523 1.00 74.19 106 GLY A O 1
ATOM 793 N N . SER A 1 107 ? 13.792 4.544 -11.109 1.00 63.25 107 SER A N 1
ATOM 794 C CA . SER A 1 107 ? 15.140 4.041 -11.394 1.00 63.25 107 SER A CA 1
ATOM 795 C C . SER A 1 107 ? 16.144 4.453 -10.309 1.00 63.25 107 SER A C 1
ATOM 797 O O . SER A 1 107 ? 16.575 5.604 -10.284 1.00 63.25 107 SER A O 1
ATOM 799 N N . ASN A 1 108 ? 16.544 3.508 -9.451 1.00 62.59 108 ASN A N 1
ATOM 800 C CA . ASN A 1 108 ? 17.685 3.544 -8.513 1.00 62.59 108 ASN A CA 1
ATOM 801 C C . ASN A 1 108 ? 17.775 4.720 -7.514 1.00 62.59 108 ASN A C 1
ATOM 803 O O . ASN A 1 108 ? 18.705 4.750 -6.714 1.00 62.59 108 ASN A O 1
ATOM 807 N N . TYR A 1 109 ? 16.846 5.672 -7.516 1.00 63.09 109 TYR A N 1
ATOM 808 C CA . TYR A 1 109 ? 16.824 6.811 -6.598 1.00 63.09 109 TYR A CA 1
ATOM 809 C C . TYR A 1 109 ? 15.807 6.565 -5.490 1.00 63.09 109 TYR A C 1
ATOM 811 O O . TYR A 1 109 ? 14.715 7.126 -5.474 1.00 63.09 109 TYR A O 1
ATOM 819 N N . TYR A 1 110 ? 16.165 5.693 -4.554 1.00 70.19 110 TYR A N 1
ATOM 820 C CA . TYR A 1 110 ? 15.373 5.548 -3.343 1.00 70.19 110 TYR A CA 1
ATOM 821 C C . TYR A 1 110 ? 15.680 6.703 -2.378 1.00 70.19 110 TYR A C 1
ATOM 823 O O . TYR A 1 110 ? 16.817 7.187 -2.356 1.00 70.19 110 TYR A O 1
ATOM 831 N N . PRO A 1 111 ? 14.722 7.117 -1.524 1.00 69.06 111 PRO A N 1
ATOM 832 C CA . PRO A 1 111 ? 14.954 8.128 -0.484 1.00 69.06 111 PRO A CA 1
ATOM 833 C C . PR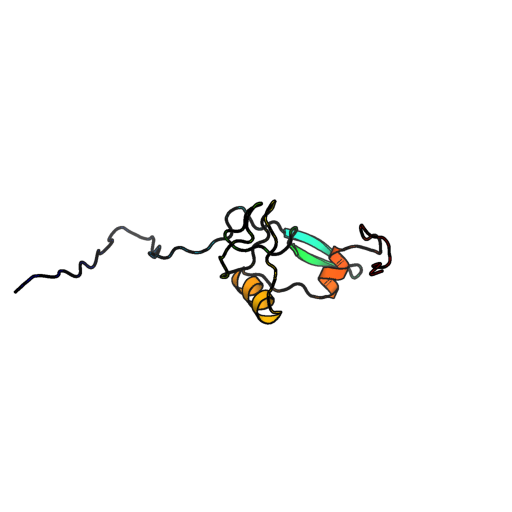O A 1 111 ? 16.115 7.789 0.467 1.00 69.06 111 PRO A C 1
ATOM 835 O O . PRO A 1 111 ? 16.644 8.668 1.137 1.00 69.06 111 PRO A O 1
ATOM 838 N N . TYR A 1 112 ? 16.510 6.517 0.509 1.00 73.56 112 TYR A N 1
ATOM 839 C CA . TYR A 1 112 ? 17.592 5.958 1.318 1.00 73.56 112 TYR A CA 1
ATOM 840 C C . TYR A 1 112 ? 18.842 5.564 0.500 1.00 73.56 112 TYR A C 1
ATOM 842 O O . TYR A 1 112 ? 19.716 4.871 1.009 1.00 73.56 112 TYR A O 1
ATOM 850 N N . GLY A 1 113 ? 18.960 5.996 -0.761 1.00 72.19 113 GLY A N 1
ATOM 851 C CA . GLY A 1 113 ? 20.091 5.663 -1.638 1.00 72.19 113 GLY A CA 1
ATOM 852 C C . GLY A 1 113 ? 19.908 4.358 -2.422 1.00 72.19 113 GLY A C 1
ATOM 853 O O . GLY A 1 113 ? 18.939 3.635 -2.240 1.00 72.19 113 GLY A O 1
ATOM 854 N N . GLN A 1 114 ? 20.830 4.048 -3.343 1.00 74.06 114 GLN A N 1
ATOM 855 C CA . GLN A 1 114 ? 20.647 2.965 -4.334 1.00 74.06 114 GLN A CA 1
ATOM 856 C C . GLN A 1 114 ? 20.585 1.548 -3.740 1.00 74.06 114 GLN A C 1
ATOM 858 O O . GLN A 1 114 ? 20.160 0.609 -4.413 1.00 74.06 114 GLN A O 1
ATOM 863 N N . LYS A 1 115 ? 21.038 1.380 -2.497 1.00 73.88 115 LYS A N 1
ATOM 864 C CA . LYS A 1 115 ? 21.049 0.114 -1.772 1.00 73.88 115 LYS A CA 1
ATOM 865 C C . LYS A 1 115 ? 20.381 0.344 -0.424 1.00 73.88 115 LYS A C 1
ATOM 867 O O . LYS A 1 115 ? 20.733 1.293 0.266 1.00 73.88 115 LYS A O 1
ATOM 872 N N . PHE A 1 116 ? 19.448 -0.532 -0.061 1.00 71.44 116 PHE A N 1
ATOM 873 C CA . PHE A 1 116 ? 18.912 -0.563 1.294 1.00 71.44 116 PHE A CA 1
ATOM 874 C C . PHE A 1 116 ? 20.048 -0.898 2.267 1.00 71.44 116 PHE A C 1
ATOM 876 O O . PHE A 1 116 ? 20.680 -1.951 2.136 1.00 71.44 116 PHE A O 1
ATOM 883 N N . ASP A 1 117 ? 20.324 0.017 3.191 1.00 71.25 117 ASP A N 1
ATOM 884 C CA . ASP A 1 117 ? 21.228 -0.220 4.308 1.00 71.25 117 ASP A CA 1
ATOM 885 C C . ASP A 1 117 ? 20.411 -0.758 5.485 1.00 71.25 117 ASP A C 1
ATOM 887 O O . ASP A 1 117 ? 19.466 -0.115 5.941 1.00 71.25 117 ASP A O 1
ATOM 891 N N . ASN A 1 118 ? 20.730 -1.976 5.913 1.00 61.38 118 ASN A N 1
ATOM 892 C CA . ASN A 1 118 ? 20.081 -2.652 7.031 1.00 61.38 118 ASN A CA 1
ATOM 893 C C . ASN A 1 118 ? 21.013 -2.802 8.243 1.00 61.38 118 ASN A C 1
ATOM 895 O O . ASN A 1 118 ? 20.742 -3.659 9.090 1.00 61.38 118 ASN A O 1
ATOM 899 N N . THR A 1 119 ? 22.113 -2.040 8.278 1.00 57.06 119 THR A N 1
ATOM 900 C CA . THR A 1 119 ? 23.099 -2.056 9.367 1.00 57.06 119 THR A CA 1
ATOM 901 C C . THR A 1 119 ? 22.844 -1.009 10.440 1.00 57.06 119 THR A C 1
ATOM 903 O O . THR A 1 119 ? 22.279 0.063 10.130 1.00 57.06 119 THR A O 1
#

Secondary structure (DSSP, 8-state):
------------STT----S------SS---EEEEE-TTS-EEEEESS--B-TT--SS---S--SS-B--TTS----S--HHHHHHHHHHTTS-PPPHHHHHHHH-SS--TT-SS----

Radius of gyration: 20.91 Å; chains: 1; bounding box: 73×25×50 Å

pLDDT: mean 79.98, std 19.84, range [34.91, 97.88]

Foldseek 3Di:
DDDDDPDPPDPDDDDDPDDPDPPLDQPDDQDWDWFQFPVRDIDIDGPAAWAASPFALVGSDDHQQATGRDPNGDHDDPDDPVSNQRRQVSVVHGDDDPRRVVRVCPDQDHPCGNDDDPD

Sequence (119 aa):
MKKLLLSFALCLLPLVITSCGLEEVCENEAQQVRITSSTGSTFLIDKFEASRTNATAQTAGTGVTMACNLQNTIPWGNVTYEDARNACLDAGKRLCTKDEWMAACGSNYYPYGQKFDNT